Protein AF-A0A9E3U6Q3-F1 (afdb_monomer_lite)

Secondary structure (DSSP, 8-state):
-HHHHHHHHHHHHHHHHHHHHHHHHHH--HHHHHHHHHHHHHHHHHHHHHHTT-HHHHHHHHHHHHHHHHHHHHHHHHH--IIIIIHHHHHHHHHHHHHHHHHHTT-

Sequence (107 aa):
MFAAVWLYLYAFGFLTIAGGVAGYVRAKSRASLLAGSIAGALLLVSGYLVGTGARAGLFLGLAVSSSLAVRFVGAFVRSRKVMPAGVMSLLGIAGTVLTALALASLR

Foldseek 3Di:
DLVVLLVLLLVLLVVLQVLLVVCCVVVVDPVSNVLSNVLSVLSNVLSVCSVVVHPVSLVSQLVSLVVQLVVLVVVCVVPVDCPPSVVSNVSSVVSNVVSVVVVVVVD

Radius of gyration: 13.66 Å; chains: 1; bounding box: 36×23×34 Å

pLDDT: mean 71.01, std 9.88, range [39.47, 85.69]

Structure (mmCIF, N/CA/C/O backbone):
data_AF-A0A9E3U6Q3-F1
#
_entry.id   AF-A0A9E3U6Q3-F1
#
loop_
_atom_site.group_PDB
_atom_site.id
_atom_site.type_symbol
_atom_site.label_atom_id
_atom_site.label_alt_id
_atom_site.label_comp_id
_atom_site.label_asym_id
_atom_site.label_entity_id
_atom_site.label_seq_id
_atom_site.pdbx_PDB_ins_code
_atom_site.Cartn_x
_atom_site.Cartn_y
_atom_site.Cartn_z
_atom_site.occupancy
_atom_site.B_iso_or_equiv
_atom_site.auth_seq_id
_atom_site.auth_comp_id
_atom_site.auth_asym_id
_atom_site.auth_atom_id
_atom_site.pdbx_PDB_model_num
ATOM 1 N N . MET A 1 1 ? -9.264 -6.264 16.337 1.00 57.41 1 MET A N 1
ATOM 2 C CA . MET A 1 1 ? -9.378 -6.373 14.864 1.00 57.41 1 MET A CA 1
ATOM 3 C C . MET A 1 1 ? -8.893 -5.120 14.141 1.00 57.41 1 MET A C 1
ATOM 5 O O . MET A 1 1 ? -7.895 -5.196 13.443 1.00 57.41 1 MET A O 1
ATOM 9 N N . PHE A 1 2 ? -9.533 -3.961 14.348 1.00 60.03 2 PHE A N 1
ATOM 10 C CA . PHE A 1 2 ? -9.189 -2.698 13.673 1.00 60.03 2 PHE A CA 1
ATOM 11 C C . PHE A 1 2 ? -7.723 -2.295 13.823 1.00 60.03 2 PHE A C 1
ATOM 13 O O . PHE A 1 2 ? -7.123 -1.851 12.851 1.00 60.03 2 PHE A O 1
ATOM 20 N N . ALA A 1 3 ? -7.139 -2.552 15.002 1.00 65.88 3 ALA A N 1
ATOM 21 C CA . ALA A 1 3 ? -5.737 -2.280 15.295 1.00 65.88 3 ALA A CA 1
ATOM 22 C C . ALA A 1 3 ? -4.756 -2.921 14.292 1.00 65.88 3 ALA A C 1
ATOM 24 O O . ALA A 1 3 ? -3.809 -2.288 13.842 1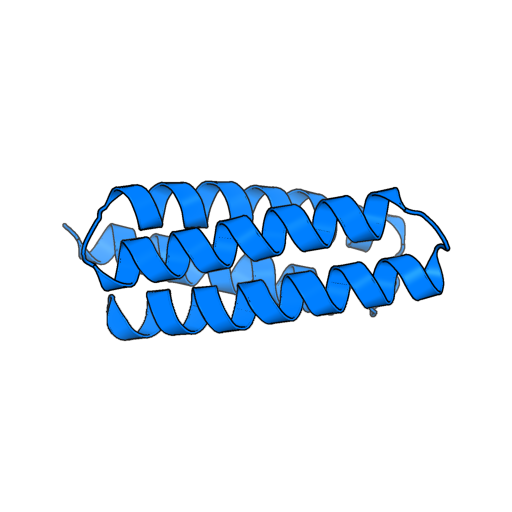.00 65.88 3 ALA A O 1
ATOM 25 N N . ALA A 1 4 ? -5.016 -4.169 13.902 1.00 71.88 4 ALA A N 1
ATOM 26 C CA . ALA A 1 4 ? -4.177 -4.885 12.946 1.00 71.88 4 ALA A CA 1
ATOM 27 C C . ALA A 1 4 ? -4.373 -4.370 11.509 1.00 71.88 4 ALA A C 1
ATOM 29 O O . ALA A 1 4 ? -3.426 -4.340 10.728 1.00 71.88 4 ALA A O 1
ATOM 30 N N . VAL A 1 5 ? -5.590 -3.933 11.167 1.00 70.50 5 VAL A N 1
ATOM 31 C CA . VAL A 1 5 ? -5.947 -3.492 9.811 1.00 70.50 5 VAL A CA 1
ATOM 32 C C . VAL A 1 5 ? -5.301 -2.150 9.472 1.00 70.50 5 VAL A C 1
ATOM 34 O O . VAL A 1 5 ? -4.728 -2.016 8.395 1.00 70.50 5 VAL A O 1
ATOM 37 N N . TRP A 1 6 ? -5.332 -1.168 10.378 1.00 70.25 6 TRP A N 1
ATOM 38 C CA . TRP A 1 6 ? -4.700 0.129 10.101 1.00 70.25 6 TRP A CA 1
ATOM 39 C C . TRP A 1 6 ? -3.168 0.019 10.025 1.00 70.25 6 TRP A C 1
ATOM 41 O O . TRP A 1 6 ? -2.559 0.625 9.143 1.00 70.25 6 TRP A O 1
ATOM 51 N N . LEU A 1 7 ? -2.555 -0.820 10.873 1.00 76.31 7 LEU A N 1
ATOM 52 C CA . LEU A 1 7 ? -1.112 -1.089 10.839 1.00 76.31 7 LEU A CA 1
ATOM 53 C C . LEU A 1 7 ? -0.699 -1.772 9.525 1.00 76.31 7 LEU A C 1
ATOM 55 O O . LEU A 1 7 ? 0.295 -1.395 8.902 1.00 76.31 7 LEU A O 1
ATOM 59 N N . TYR A 1 8 ? -1.503 -2.740 9.073 1.00 78.19 8 TYR A N 1
ATOM 60 C CA . TYR A 1 8 ? -1.310 -3.416 7.794 1.00 78.19 8 TYR A CA 1
ATOM 61 C C . TYR A 1 8 ? -1.431 -2.449 6.611 1.00 78.19 8 TYR A C 1
ATOM 63 O O . TYR A 1 8 ? -0.578 -2.458 5.726 1.00 78.19 8 TYR A O 1
ATOM 71 N N . LEU A 1 9 ? -2.455 -1.589 6.595 1.00 76.69 9 LEU A N 1
ATOM 72 C CA . LEU A 1 9 ? -2.663 -0.605 5.527 1.00 76.69 9 LEU A CA 1
ATOM 73 C C . LEU A 1 9 ? -1.516 0.407 5.451 1.00 76.69 9 LEU A C 1
ATOM 75 O O . LEU A 1 9 ? -1.101 0.762 4.348 1.00 76.69 9 LEU A O 1
ATOM 79 N N . TYR A 1 10 ? -0.948 0.809 6.592 1.00 78.19 10 TYR A N 1
ATOM 80 C CA . TYR A 1 10 ? 0.259 1.633 6.600 1.00 78.19 10 TYR A CA 1
ATOM 81 C C . TYR A 1 10 ? 1.458 0.899 6.006 1.00 78.19 10 TYR A C 1
ATOM 83 O O . TYR A 1 10 ? 2.079 1.413 5.073 1.00 78.19 10 TYR A O 1
ATOM 91 N N . ALA A 1 11 ? 1.756 -0.312 6.483 1.00 80.12 11 ALA A N 1
ATOM 92 C CA . ALA A 1 11 ? 2.858 -1.110 5.949 1.00 80.12 11 ALA A CA 1
ATOM 93 C C . ALA A 1 11 ? 2.700 -1.348 4.436 1.00 80.12 11 ALA A C 1
ATOM 95 O O . ALA A 1 11 ? 3.649 -1.171 3.671 1.00 80.12 11 ALA A O 1
ATOM 96 N N . PHE A 1 12 ? 1.485 -1.671 3.989 1.00 77.69 12 PHE A N 1
ATOM 97 C CA . PHE A 1 12 ? 1.169 -1.903 2.585 1.00 77.69 12 PHE A CA 1
ATOM 98 C C . PHE A 1 12 ? 1.246 -0.622 1.745 1.00 77.69 12 PHE A C 1
ATOM 100 O O . PHE A 1 12 ? 1.752 -0.663 0.624 1.00 77.69 12 PHE A O 1
ATOM 107 N N . GLY A 1 13 ? 0.824 0.524 2.285 1.00 79.88 13 GLY A N 1
ATOM 108 C CA . GLY A 1 13 ? 0.976 1.832 1.647 1.00 79.88 13 GLY A CA 1
ATOM 109 C C . GLY A 1 13 ? 2.443 2.187 1.408 1.00 79.88 13 GLY A C 1
ATOM 110 O O . GLY A 1 13 ? 2.820 2.491 0.274 1.00 79.88 13 GLY A O 1
ATOM 111 N N . PHE A 1 14 ? 3.298 2.049 2.426 1.00 80.81 14 PHE A N 1
ATOM 112 C CA . PHE A 1 14 ? 4.743 2.266 2.284 1.00 80.81 14 PHE A CA 1
ATOM 113 C C . PHE A 1 14 ? 5.381 1.301 1.280 1.00 80.81 14 PHE A C 1
ATOM 115 O O . PHE A 1 14 ? 6.143 1.732 0.409 1.00 80.81 14 PHE A O 1
ATOM 122 N N . LEU A 1 15 ? 5.032 0.011 1.337 1.00 79.25 15 LEU A N 1
ATOM 123 C CA . LEU A 1 15 ? 5.528 -0.969 0.370 1.00 79.25 15 LEU A CA 1
ATOM 124 C C . LEU A 1 15 ? 5.057 -0.665 -1.054 1.00 79.25 15 LEU A C 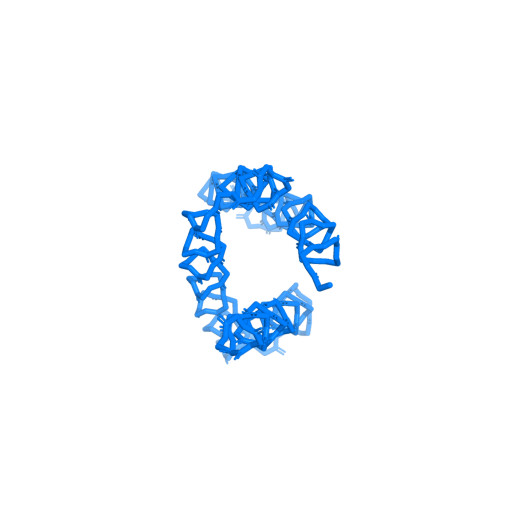1
ATOM 126 O O . LEU A 1 15 ? 5.804 -0.895 -2.000 1.00 79.25 15 LEU A O 1
ATOM 130 N N . THR A 1 16 ? 3.844 -0.138 -1.219 1.00 79.06 16 THR A N 1
ATOM 131 C CA . THR A 1 16 ? 3.284 0.259 -2.518 1.00 79.06 16 THR A CA 1
ATOM 132 C C . THR A 1 16 ? 4.053 1.425 -3.127 1.00 79.06 16 THR A C 1
ATOM 134 O O . THR A 1 16 ? 4.380 1.385 -4.315 1.00 79.06 16 THR A O 1
ATOM 137 N N . ILE A 1 17 ? 4.430 2.417 -2.316 1.00 80.88 17 ILE A N 1
ATOM 138 C CA . ILE A 1 17 ? 5.301 3.517 -2.755 1.00 80.88 17 ILE A CA 1
ATOM 139 C C . ILE A 1 17 ? 6.674 2.963 -3.155 1.00 80.88 17 ILE A C 1
ATOM 141 O O . ILE A 1 17 ? 7.146 3.230 -4.262 1.00 80.88 17 ILE A O 1
ATOM 145 N N . ALA A 1 18 ? 7.284 2.129 -2.308 1.00 78.50 18 ALA A N 1
ATOM 146 C CA . ALA A 1 18 ? 8.578 1.507 -2.597 1.00 78.50 18 ALA A CA 1
ATOM 147 C C . ALA A 1 18 ? 8.540 0.637 -3.870 1.00 78.50 18 ALA A C 1
ATOM 149 O O . ALA A 1 18 ? 9.440 0.709 -4.708 1.00 78.50 18 ALA A O 1
ATOM 150 N N . GLY A 1 19 ? 7.468 -0.134 -4.065 1.00 73.25 19 GLY A N 1
ATOM 151 C CA . GLY A 1 19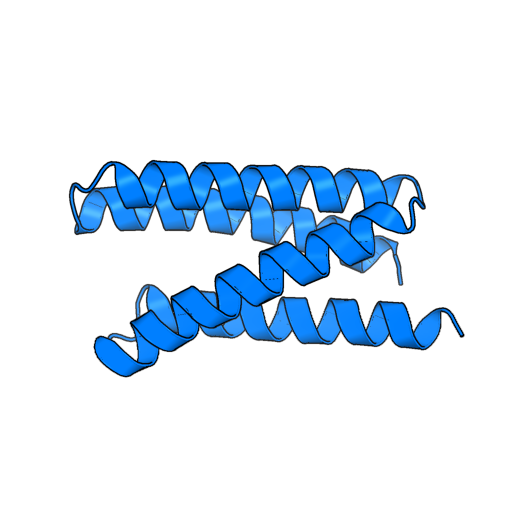 ? 7.220 -0.928 -5.267 1.00 73.25 19 GLY A CA 1
ATOM 152 C C . GLY A 1 19 ? 7.024 -0.065 -6.516 1.00 73.25 19 GLY A C 1
ATOM 153 O O . GLY A 1 19 ? 7.542 -0.404 -7.581 1.00 73.25 19 GLY A O 1
ATOM 154 N N . GLY A 1 20 ? 6.355 1.084 -6.385 1.00 74.75 20 GLY A N 1
ATOM 155 C CA . GLY A 1 20 ? 6.225 2.089 -7.443 1.00 74.75 20 GLY A CA 1
ATOM 156 C C . GLY A 1 20 ? 7.571 2.664 -7.882 1.00 74.75 20 GLY A C 1
ATOM 157 O O . GLY A 1 20 ? 7.849 2.730 -9.084 1.00 74.75 20 GLY A O 1
ATOM 158 N N . VAL A 1 21 ? 8.432 3.003 -6.918 1.00 77.38 21 VAL A N 1
ATOM 159 C CA . VAL A 1 21 ? 9.805 3.476 -7.165 1.00 77.38 21 VAL A CA 1
ATOM 160 C C . VAL A 1 21 ? 10.653 2.379 -7.812 1.00 77.38 21 VAL A C 1
ATOM 162 O O . VAL A 1 21 ? 11.289 2.623 -8.835 1.00 77.38 21 VAL A O 1
ATOM 165 N N . ALA A 1 22 ? 10.619 1.147 -7.299 1.00 71.62 22 ALA A N 1
ATOM 166 C CA . ALA A 1 22 ? 11.335 0.019 -7.898 1.00 71.62 22 ALA A CA 1
ATOM 167 C C . ALA A 1 22 ? 10.858 -0.279 -9.335 1.00 71.62 22 ALA A C 1
ATOM 169 O O . ALA A 1 22 ? 11.666 -0.581 -10.220 1.00 71.62 22 ALA A O 1
ATOM 170 N N . GLY A 1 23 ? 9.552 -0.152 -9.592 1.00 67.56 23 GLY A N 1
ATOM 171 C CA . GLY A 1 23 ? 8.960 -0.253 -10.926 1.00 67.56 23 GLY A CA 1
ATOM 172 C C . GLY A 1 23 ? 9.432 0.858 -11.866 1.00 67.56 23 GLY A C 1
ATOM 173 O O . GLY A 1 23 ? 9.778 0.578 -13.014 1.00 67.56 23 GLY A O 1
ATOM 174 N N . TYR A 1 24 ? 9.541 2.095 -11.373 1.00 74.00 24 TYR A N 1
ATOM 175 C CA . TYR A 1 24 ? 10.128 3.208 -12.122 1.00 74.00 24 TYR A CA 1
ATOM 176 C C . TYR A 1 24 ? 11.593 2.954 -12.471 1.00 74.00 24 TYR A C 1
ATOM 178 O O . TYR A 1 24 ? 11.971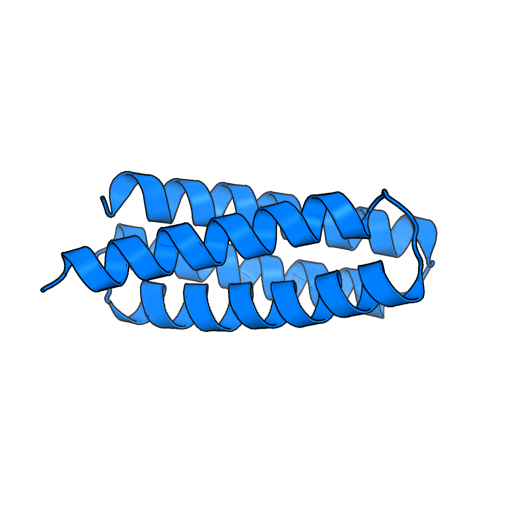 3.125 -13.625 1.00 74.00 24 TYR A O 1
ATOM 186 N N . VAL A 1 25 ? 12.405 2.493 -11.518 1.00 73.81 25 VAL A N 1
ATOM 187 C CA . VAL A 1 25 ? 13.826 2.198 -11.759 1.00 73.81 25 VAL A CA 1
ATOM 188 C C . VAL A 1 25 ? 13.991 1.117 -12.835 1.00 73.81 25 VAL A C 1
ATOM 190 O O . VAL A 1 25 ? 14.867 1.232 -13.688 1.00 73.81 25 VAL A O 1
ATOM 193 N N . ARG A 1 26 ? 13.118 0.099 -12.856 1.00 65.88 26 ARG A N 1
ATOM 194 C CA . ARG A 1 26 ? 13.165 -0.984 -13.856 1.00 65.88 26 ARG A CA 1
ATOM 195 C C . ARG A 1 26 ? 12.602 -0.605 -15.226 1.00 65.88 26 ARG A C 1
ATOM 197 O O . ARG A 1 26 ? 13.129 -1.066 -16.231 1.00 65.88 26 ARG A O 1
ATOM 204 N N . ALA A 1 27 ? 11.526 0.178 -15.277 1.00 69.12 27 ALA A N 1
ATOM 205 C CA . ALA A 1 27 ? 10.828 0.500 -16.526 1.00 69.12 27 ALA A CA 1
ATOM 206 C C . ALA A 1 27 ? 11.177 1.888 -17.096 1.00 69.12 27 ALA A C 1
ATOM 208 O O . ALA A 1 27 ? 10.737 2.211 -18.196 1.00 69.12 27 ALA A O 1
ATOM 209 N N . LYS A 1 28 ? 11.885 2.739 -16.335 1.00 68.56 28 LYS A N 1
ATOM 210 C CA . LYS A 1 28 ? 12.079 4.188 -16.574 1.00 68.56 28 LYS A CA 1
ATOM 211 C C . LYS A 1 28 ? 10.783 4.965 -16.871 1.00 68.56 28 LYS A C 1
ATOM 213 O O . LYS A 1 28 ? 10.817 6.071 -17.405 1.00 68.56 28 LYS A O 1
ATOM 218 N N . SER A 1 29 ? 9.623 4.414 -16.511 1.00 68.88 29 SER A N 1
ATOM 219 C CA . SER A 1 29 ? 8.319 4.989 -16.845 1.00 68.88 29 SER A CA 1
ATOM 220 C C . SER A 1 29 ? 7.743 5.786 -15.683 1.00 68.88 29 SER A C 1
ATOM 222 O O . SER A 1 29 ? 7.377 5.214 -14.651 1.00 68.88 29 SER A O 1
ATOM 224 N N . ARG A 1 30 ? 7.581 7.103 -15.883 1.00 74.38 30 ARG A N 1
ATOM 225 C CA . ARG A 1 30 ? 6.942 8.034 -14.929 1.00 74.38 30 ARG A CA 1
ATOM 226 C C . ARG A 1 30 ? 5.552 7.557 -14.482 1.00 74.38 30 ARG A C 1
ATOM 228 O O . ARG A 1 30 ? 5.154 7.823 -13.353 1.00 74.38 30 ARG A O 1
ATOM 235 N N . ALA A 1 31 ? 4.856 6.787 -15.323 1.00 72.50 31 ALA A N 1
ATOM 236 C CA . ALA A 1 31 ? 3.544 6.226 -15.016 1.00 72.50 31 ALA A CA 1
ATOM 237 C C . ALA A 1 31 ? 3.563 5.230 -13.839 1.00 72.50 31 ALA A C 1
ATOM 239 O O . ALA A 1 31 ? 2.609 5.193 -13.067 1.00 72.50 31 ALA A O 1
ATOM 240 N N . SER A 1 32 ? 4.639 4.450 -13.658 1.00 65.69 32 SER A N 1
ATOM 241 C CA . SER A 1 32 ? 4.757 3.503 -12.533 1.00 65.69 32 SER A CA 1
ATOM 242 C C . SER A 1 32 ? 4.988 4.217 -11.203 1.00 65.69 32 SER A C 1
ATOM 244 O O . SER A 1 32 ? 4.488 3.776 -10.170 1.00 65.69 32 SER A O 1
ATOM 246 N N . LEU A 1 33 ? 5.728 5.328 -11.238 1.00 73.00 33 LEU A N 1
ATOM 247 C CA . LEU A 1 33 ? 6.000 6.138 -10.056 1.00 73.00 33 LEU A CA 1
ATOM 248 C C . LEU A 1 33 ? 4.721 6.853 -9.613 1.00 73.00 33 LEU A C 1
ATOM 250 O O . LEU A 1 33 ? 4.319 6.718 -8.467 1.00 73.00 33 LEU A O 1
ATOM 254 N N . LEU A 1 34 ? 4.013 7.501 -10.543 1.00 78.75 34 LEU A N 1
ATOM 255 C CA . LEU A 1 34 ? 2.716 8.131 -10.272 1.00 78.75 34 LEU A CA 1
ATOM 256 C C . LEU A 1 34 ? 1.673 7.130 -9.760 1.00 78.75 34 LEU A C 1
ATOM 258 O O . LEU A 1 34 ? 1.032 7.388 -8.746 1.00 78.75 34 LEU A O 1
ATOM 262 N N . ALA A 1 35 ? 1.526 5.973 -10.411 1.00 76.38 35 ALA A N 1
ATOM 263 C CA . ALA A 1 35 ? 0.546 4.975 -9.989 1.00 76.38 35 ALA A CA 1
ATOM 264 C C . ALA A 1 35 ? 0.854 4.398 -8.596 1.00 76.38 35 ALA A C 1
ATOM 266 O O . ALA A 1 35 ? -0.059 4.269 -7.783 1.00 76.38 35 ALA A O 1
ATOM 267 N N . GLY A 1 36 ? 2.122 4.078 -8.308 1.00 77.75 36 GLY A N 1
ATOM 268 C CA . GLY A 1 36 ? 2.533 3.565 -6.999 1.00 77.75 36 GLY A CA 1
ATOM 269 C C . GLY A 1 36 ? 2.427 4.611 -5.889 1.00 77.75 36 GLY A C 1
ATOM 270 O O . GLY A 1 36 ? 1.941 4.302 -4.806 1.00 77.75 36 GLY A O 1
ATOM 271 N N . SER A 1 37 ? 2.790 5.865 -6.165 1.00 81.94 37 SER A N 1
ATOM 272 C CA . SER A 1 37 ? 2.666 6.960 -5.198 1.00 81.94 37 SER A CA 1
ATOM 273 C C . SER A 1 37 ? 1.209 7.284 -4.870 1.00 81.94 37 SER A C 1
ATOM 275 O O . SER A 1 37 ? 0.868 7.404 -3.697 1.00 81.94 37 SER A O 1
ATOM 277 N N . ILE A 1 38 ? 0.335 7.379 -5.880 1.00 85.69 38 ILE A N 1
ATOM 278 C CA . ILE A 1 38 ? -1.094 7.672 -5.678 1.00 85.69 38 ILE A CA 1
ATOM 279 C C . ILE A 1 38 ? -1.767 6.530 -4.914 1.00 85.69 38 ILE A C 1
ATOM 281 O O . ILE A 1 38 ? -2.457 6.769 -3.926 1.00 85.69 38 ILE A O 1
ATOM 285 N N . ALA A 1 39 ? -1.541 5.282 -5.332 1.00 82.12 39 ALA A N 1
ATOM 286 C CA . ALA A 1 39 ? -2.129 4.134 -4.653 1.00 82.12 39 ALA A CA 1
ATOM 287 C C . ALA A 1 39 ? -1.599 3.967 -3.223 1.00 82.12 39 ALA A C 1
ATOM 289 O O . ALA A 1 39 ? -2.372 3.692 -2.307 1.00 82.12 39 ALA A O 1
ATOM 290 N N . GLY A 1 40 ? -0.297 4.179 -3.019 1.00 82.38 40 GLY A N 1
ATOM 291 C CA . GLY A 1 40 ? 0.315 4.162 -1.698 1.00 82.38 40 GLY A CA 1
ATOM 292 C C . GLY A 1 40 ? -0.261 5.241 -0.785 1.00 82.38 40 GLY A C 1
ATOM 293 O O . GLY A 1 40 ? -0.683 4.928 0.322 1.00 82.38 40 GLY A O 1
ATOM 294 N N . ALA A 1 41 ? -0.381 6.482 -1.262 1.00 84.94 41 ALA A N 1
ATOM 295 C CA . ALA A 1 41 ? -0.991 7.573 -0.503 1.00 84.94 41 ALA A CA 1
ATOM 296 C C . ALA A 1 41 ? -2.449 7.272 -0.119 1.00 84.94 41 ALA A C 1
ATOM 298 O O . ALA A 1 41 ? -2.834 7.473 1.032 1.00 84.94 41 ALA A O 1
ATOM 299 N N . LEU A 1 42 ? -3.244 6.720 -1.041 1.00 84.44 42 LEU A N 1
ATOM 300 C CA . LEU A 1 42 ? -4.624 6.311 -0.758 1.00 84.44 42 LEU A CA 1
ATOM 301 C C . LEU A 1 42 ? -4.703 5.200 0.306 1.00 84.44 42 LEU A C 1
ATOM 303 O O . LEU A 1 42 ? -5.611 5.223 1.137 1.00 84.44 42 LEU A O 1
ATOM 307 N N . LEU A 1 43 ? -3.747 4.265 0.331 1.00 82.44 43 LEU A N 1
ATOM 308 C CA . LEU A 1 43 ? -3.643 3.242 1.382 1.00 82.44 43 LEU A CA 1
ATOM 309 C C . LEU A 1 43 ? -3.261 3.839 2.743 1.00 82.44 43 LEU A C 1
ATOM 311 O O . LEU A 1 43 ? -3.841 3.445 3.752 1.00 82.44 43 LEU A O 1
ATOM 315 N N . LEU A 1 44 ? -2.349 4.817 2.783 1.00 84.00 44 LEU A N 1
ATOM 316 C CA . LEU A 1 44 ? -2.003 5.529 4.022 1.00 84.00 44 LEU A CA 1
ATOM 317 C C . LEU A 1 44 ? -3.216 6.302 4.575 1.00 84.00 44 LEU A C 1
ATOM 319 O O . LEU A 1 44 ? -3.486 6.255 5.775 1.00 84.00 44 LEU A O 1
ATOM 323 N N . VAL A 1 45 ? -3.981 6.968 3.701 1.00 84.31 45 VAL A N 1
ATOM 324 C CA . VAL A 1 45 ? -5.225 7.673 4.064 1.00 84.31 45 VAL A CA 1
ATOM 325 C C . VAL A 1 45 ? -6.292 6.691 4.554 1.00 84.31 45 VAL A C 1
ATOM 327 O O . VAL A 1 45 ? -6.958 6.949 5.556 1.00 84.31 45 VAL A O 1
ATOM 330 N N . SER A 1 46 ? -6.428 5.537 3.897 1.00 82.19 46 SER A N 1
ATOM 331 C CA . SER A 1 46 ? -7.306 4.456 4.350 1.00 82.19 46 SER A CA 1
ATOM 332 C C . SER A 1 46 ? -6.905 3.945 5.739 1.00 82.19 46 SER A C 1
ATOM 334 O O . SER A 1 46 ? -7.771 3.838 6.607 1.00 82.19 46 SER A O 1
ATOM 336 N N . GLY A 1 47 ? -5.611 3.711 5.988 1.00 78.94 47 GLY A N 1
ATOM 337 C CA . GLY A 1 47 ? -5.089 3.316 7.299 1.00 78.94 47 GLY A CA 1
ATOM 338 C C . GLY A 1 47 ? -5.425 4.331 8.393 1.00 78.94 47 GLY A C 1
ATOM 339 O O . GLY A 1 47 ? -5.950 3.950 9.438 1.00 78.94 47 GLY A O 1
ATOM 340 N N . TYR A 1 48 ? -5.234 5.624 8.119 1.00 82.94 48 TYR A N 1
ATOM 341 C CA . TYR A 1 48 ? -5.615 6.700 9.038 1.00 82.94 48 TYR A CA 1
ATOM 342 C C . TYR A 1 48 ? -7.117 6.684 9.372 1.00 82.94 48 TYR A C 1
ATOM 344 O O . TYR A 1 48 ? -7.491 6.698 10.543 1.00 82.94 48 TYR A O 1
ATOM 352 N N . LEU A 1 49 ? -7.984 6.581 8.357 1.00 79.50 49 LEU A N 1
ATOM 353 C CA . LEU A 1 49 ? -9.443 6.530 8.530 1.00 79.50 49 LEU A CA 1
ATOM 354 C C . LEU A 1 49 ? -9.907 5.292 9.313 1.00 79.50 49 LEU A C 1
ATOM 356 O O . LEU A 1 49 ? -10.826 5.376 10.124 1.00 79.50 49 LEU A O 1
ATOM 360 N N . VAL A 1 50 ? -9.276 4.135 9.099 1.00 79.81 50 VAL A N 1
ATOM 361 C CA . VAL A 1 50 ? -9.565 2.929 9.894 1.00 79.81 50 VAL A CA 1
ATOM 362 C C . VAL A 1 50 ? -9.113 3.119 11.346 1.00 79.81 50 VAL A C 1
ATOM 364 O O . VAL A 1 50 ? -9.819 2.692 12.260 1.00 79.81 50 VAL A O 1
ATOM 367 N N . GLY A 1 51 ? -7.982 3.796 11.570 1.00 75.31 51 GLY A N 1
ATOM 368 C CA . GLY A 1 51 ? -7.473 4.135 12.901 1.00 75.31 51 GLY A CA 1
ATOM 369 C C . GLY A 1 51 ? -8.390 5.074 13.691 1.00 75.31 51 GLY A C 1
ATOM 370 O O . GLY A 1 51 ? -8.496 4.935 14.907 1.00 75.31 51 GLY A O 1
ATOM 371 N N . THR A 1 52 ? -9.116 5.968 13.014 1.00 80.62 52 THR A N 1
ATOM 372 C CA . THR A 1 52 ? -10.117 6.854 13.639 1.00 80.62 52 THR A CA 1
ATOM 373 C C . THR A 1 52 ? -11.493 6.200 13.817 1.00 80.62 52 THR A C 1
ATOM 375 O O . THR A 1 52 ? -12.429 6.850 14.278 1.00 80.62 52 THR A O 1
ATOM 378 N N . GLY A 1 53 ? -11.643 4.915 13.470 1.00 71.50 53 GLY A N 1
ATOM 379 C CA . GLY A 1 53 ? -12.915 4.188 13.553 1.00 71.50 53 GLY A CA 1
ATOM 380 C C . GLY A 1 53 ? -13.898 4.513 12.422 1.00 71.50 53 GLY A C 1
ATOM 381 O O . GLY A 1 53 ? -15.040 4.044 12.435 1.00 71.50 53 GLY A O 1
ATOM 382 N N . ALA A 1 54 ? -13.477 5.284 11.415 1.00 76.44 54 ALA A N 1
ATOM 383 C CA . ALA A 1 54 ? -14.319 5.648 10.288 1.00 76.44 54 ALA A CA 1
ATOM 384 C C . ALA A 1 54 ? -14.480 4.466 9.320 1.00 76.44 54 ALA A C 1
ATOM 386 O O . ALA A 1 54 ? -13.542 4.039 8.643 1.00 76.44 54 ALA A O 1
ATOM 387 N N . ARG A 1 55 ? -15.720 3.979 9.174 1.00 74.19 55 ARG A N 1
AT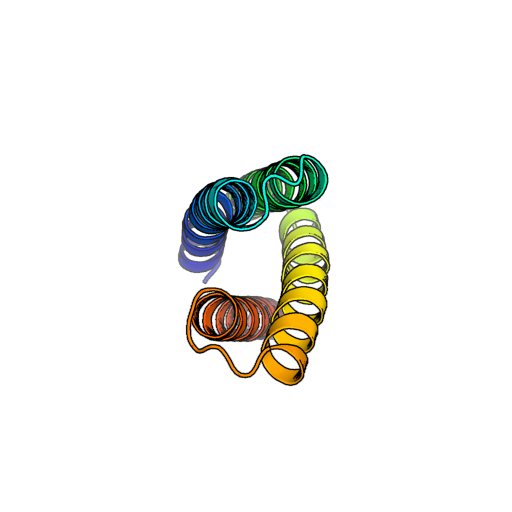OM 388 C CA . ARG A 1 55 ? -16.069 2.882 8.244 1.00 74.19 55 ARG A CA 1
ATOM 389 C C . ARG A 1 55 ? -15.694 3.189 6.790 1.00 74.19 55 ARG A C 1
ATOM 391 O O . ARG A 1 55 ? -15.380 2.272 6.038 1.00 74.19 55 ARG A O 1
ATOM 398 N N . ALA A 1 56 ? -15.658 4.469 6.413 1.00 76.56 56 ALA A N 1
ATOM 399 C CA . ALA A 1 56 ? -15.200 4.924 5.100 1.00 76.56 56 ALA A CA 1
ATOM 400 C C . ALA A 1 56 ? -13.777 4.435 4.766 1.00 76.56 56 ALA A C 1
ATOM 402 O O . ALA A 1 56 ? -13.510 4.093 3.616 1.00 76.56 56 ALA A O 1
ATOM 403 N N . GLY A 1 57 ? -12.892 4.318 5.765 1.00 74.50 57 GLY A N 1
ATOM 404 C CA . GLY A 1 57 ? -11.528 3.823 5.581 1.00 74.50 57 GLY A CA 1
ATOM 405 C C . GLY A 1 57 ? -11.466 2.377 5.091 1.00 74.50 57 GLY A C 1
ATOM 406 O O . GLY A 1 57 ? -10.608 2.058 4.269 1.00 74.50 57 GLY A O 1
ATOM 407 N N . LEU A 1 58 ? -12.406 1.524 5.519 1.00 74.06 58 LEU A N 1
ATOM 408 C CA . LEU A 1 58 ? -12.479 0.121 5.093 1.00 74.06 58 LEU A CA 1
ATOM 409 C C . LEU A 1 58 ? -12.874 -0.009 3.620 1.00 74.06 58 LEU A C 1
ATOM 411 O O . LEU A 1 58 ? -12.250 -0.773 2.887 1.00 74.06 58 LEU A O 1
ATOM 415 N N . PHE A 1 59 ? -13.868 0.762 3.169 1.00 79.25 59 PHE A N 1
ATOM 416 C CA . PHE A 1 59 ? -14.280 0.781 1.761 1.00 79.25 59 PHE A CA 1
ATOM 417 C C . PHE A 1 59 ? -13.161 1.296 0.852 1.00 79.25 59 PHE A C 1
ATOM 419 O O . PHE A 1 59 ? -12.900 0.717 -0.202 1.00 79.25 59 PHE A O 1
ATOM 426 N N . LEU A 1 60 ? -12.457 2.342 1.292 1.00 77.88 60 LEU A N 1
ATOM 427 C CA . LEU A 1 60 ? -11.317 2.916 0.576 1.00 77.88 60 LEU A CA 1
ATOM 428 C C . LEU A 1 60 ? -10.161 1.908 0.469 1.00 77.88 60 LEU A C 1
ATOM 430 O O . LEU A 1 60 ? -9.622 1.693 -0.615 1.00 77.88 60 LEU A O 1
ATOM 434 N N . GLY A 1 61 ? -9.838 1.226 1.571 1.00 76.19 61 GLY A N 1
ATOM 435 C CA . GLY A 1 61 ? -8.795 0.199 1.614 1.00 76.19 61 GLY A CA 1
ATOM 436 C C . GLY A 1 61 ? -9.118 -1.000 0.729 1.00 76.19 61 GLY A C 1
ATOM 437 O O . GLY A 1 61 ? -8.243 -1.472 -0.000 1.00 76.19 61 GLY A O 1
ATOM 438 N N . LEU A 1 62 ? -10.380 -1.443 0.722 1.00 77.25 62 LEU A N 1
ATOM 439 C CA . LEU A 1 62 ? -10.872 -2.501 -0.162 1.00 77.25 62 LEU A CA 1
ATOM 440 C C . LEU A 1 62 ? -10.764 -2.112 -1.635 1.00 77.25 62 LEU A C 1
ATOM 442 O O . LEU A 1 62 ? -10.215 -2.882 -2.422 1.00 77.25 62 LEU A O 1
ATOM 446 N N . ALA A 1 63 ? -11.246 -0.928 -2.015 1.00 81.62 63 ALA A N 1
ATOM 447 C CA . ALA A 1 63 ? -11.228 -0.480 -3.405 1.00 81.62 63 ALA A CA 1
ATOM 448 C C . ALA A 1 63 ? -9.793 -0.366 -3.949 1.00 81.62 63 ALA A C 1
ATOM 450 O O . ALA A 1 63 ? -9.491 -0.849 -5.048 1.00 81.62 63 ALA A O 1
ATOM 451 N N . VAL A 1 64 ? -8.892 0.226 -3.160 1.00 81.31 64 VAL A N 1
ATOM 452 C CA . VAL A 1 64 ? -7.496 0.443 -3.559 1.00 81.31 64 VAL A CA 1
ATOM 453 C C . VAL A 1 64 ? -6.720 -0.872 -3.579 1.00 81.31 64 VAL A C 1
ATOM 455 O O . VAL A 1 64 ? -6.043 -1.152 -4.568 1.00 81.31 64 VAL A O 1
ATOM 458 N N . SER A 1 65 ? -6.868 -1.718 -2.553 1.00 75.12 65 SER A N 1
ATOM 459 C CA . SER A 1 65 ? -6.206 -3.031 -2.501 1.00 75.12 65 SER A CA 1
ATOM 460 C C .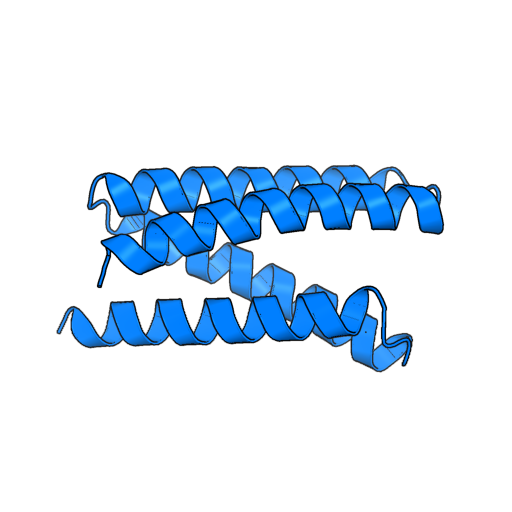 SER A 1 65 ? -6.683 -3.954 -3.619 1.00 75.12 65 SER A C 1
ATOM 462 O O . SER A 1 65 ? -5.857 -4.604 -4.254 1.00 75.12 65 SER A O 1
ATOM 464 N N . SER A 1 66 ? -7.984 -3.957 -3.926 1.00 75.12 66 SER A N 1
ATOM 465 C CA . SER A 1 66 ? -8.545 -4.759 -5.023 1.00 75.12 66 SER A CA 1
ATOM 466 C C . SER A 1 66 ? -8.030 -4.285 -6.382 1.00 75.12 66 SER A C 1
ATOM 468 O O . SER A 1 66 ? -7.611 -5.094 -7.207 1.00 75.12 66 SER A O 1
ATOM 470 N N . SER A 1 67 ? -7.983 -2.967 -6.604 1.00 76.50 67 SER A N 1
ATOM 471 C CA . SER A 1 67 ? -7.422 -2.390 -7.832 1.00 76.50 67 SER A CA 1
ATOM 472 C C . SER A 1 67 ? -5.942 -2.743 -7.994 1.00 76.50 67 SER A C 1
ATOM 474 O O . SER A 1 67 ? -5.497 -3.099 -9.089 1.00 76.50 67 SER A O 1
ATOM 476 N N . LEU A 1 68 ? -5.175 -2.697 -6.899 1.00 72.00 68 LEU A N 1
ATOM 477 C CA . LEU A 1 68 ? -3.780 -3.129 -6.889 1.00 72.00 68 LEU A CA 1
ATOM 478 C C . LEU A 1 68 ? -3.643 -4.617 -7.192 1.00 72.00 68 LEU A C 1
ATOM 480 O O . LEU A 1 68 ? -2.823 -4.980 -8.034 1.00 72.00 68 LEU A O 1
ATOM 484 N N . ALA A 1 69 ? -4.455 -5.460 -6.555 1.00 71.31 69 ALA A N 1
ATOM 485 C CA . ALA A 1 69 ? -4.454 -6.897 -6.775 1.00 71.31 69 ALA A CA 1
ATOM 486 C C . ALA A 1 69 ? -4.725 -7.220 -8.249 1.00 71.31 69 ALA A C 1
ATOM 488 O O . ALA A 1 69 ? -3.938 -7.937 -8.855 1.00 71.31 69 ALA A O 1
ATOM 489 N N . VAL A 1 70 ? -5.740 -6.617 -8.875 1.00 73.00 70 VAL A N 1
ATOM 490 C CA . VAL A 1 70 ? -6.032 -6.822 -10.307 1.00 73.00 70 VAL A CA 1
ATOM 491 C C . VAL A 1 70 ? -4.842 -6.425 -11.186 1.00 73.00 70 VAL A C 1
ATOM 493 O O . VAL A 1 70 ? -4.448 -7.181 -12.079 1.00 73.00 70 VAL A O 1
ATOM 496 N N . ARG A 1 71 ? -4.218 -5.267 -10.926 1.00 68.25 71 ARG A N 1
ATOM 497 C CA . ARG A 1 71 ? -3.058 -4.816 -11.714 1.00 68.25 71 ARG A CA 1
ATOM 498 C C . ARG A 1 71 ? -1.835 -5.711 -11.526 1.00 68.25 71 ARG A C 1
ATOM 500 O O . ARG A 1 71 ? -1.180 -6.043 -12.514 1.00 68.25 71 ARG A O 1
ATOM 507 N N . PHE A 1 72 ? -1.523 -6.102 -10.293 1.00 63.97 72 PHE A N 1
ATOM 508 C CA . PHE A 1 72 ? -0.358 -6.935 -9.995 1.00 63.97 72 PHE A CA 1
ATOM 509 C C . PHE A 1 72 ? -0.545 -8.387 -10.425 1.00 63.97 72 PHE A C 1
ATOM 511 O O . PHE A 1 72 ? 0.393 -8.960 -10.977 1.00 63.97 72 PHE A O 1
ATOM 518 N N . VAL A 1 73 ? -1.750 -8.943 -10.289 1.00 60.47 73 VAL A N 1
ATOM 519 C CA . VAL A 1 73 ? -2.097 -10.277 -10.796 1.00 60.47 73 VAL A CA 1
ATOM 520 C C . VAL A 1 73 ? -2.013 -10.294 -12.322 1.00 60.47 73 VAL A C 1
ATOM 522 O O . VAL A 1 73 ? -1.350 -11.164 -12.883 1.00 60.47 73 VAL A O 1
ATOM 525 N N . GLY A 1 74 ? -2.568 -9.291 -13.014 1.00 58.16 74 GLY A N 1
ATOM 526 C CA . GLY A 1 74 ? -2.436 -9.176 -14.472 1.00 58.16 74 GLY A CA 1
ATOM 527 C C . GLY A 1 74 ? -0.977 -9.042 -14.934 1.00 58.16 74 GLY A C 1
ATOM 528 O O . GLY A 1 74 ? -0.562 -9.682 -15.905 1.00 58.16 74 GLY A O 1
ATOM 529 N N . ALA A 1 75 ? -0.163 -8.269 -14.209 1.00 59.16 75 ALA A N 1
ATOM 530 C CA . ALA A 1 75 ? 1.271 -8.137 -14.474 1.00 59.16 75 ALA A CA 1
ATOM 531 C C . ALA A 1 75 ? 2.064 -9.428 -14.176 1.00 59.16 75 ALA A C 1
ATOM 533 O O . ALA A 1 75 ? 3.051 -9.726 -14.859 1.00 59.16 75 ALA A O 1
ATOM 534 N N . PHE A 1 76 ? 1.638 -10.214 -13.185 1.00 48.53 76 PHE A N 1
ATOM 535 C CA . PHE A 1 76 ? 2.247 -11.493 -12.824 1.00 48.53 76 PHE A CA 1
ATOM 536 C C . PHE A 1 76 ? 1.949 -12.571 -13.868 1.00 48.53 76 PHE A C 1
ATOM 538 O O . PHE A 1 76 ? 2.877 -13.202 -14.377 1.00 48.53 76 PHE A O 1
ATOM 545 N N . VAL A 1 77 ? 0.682 -12.697 -14.274 1.00 57.03 77 VAL A N 1
ATOM 546 C CA . VAL A 1 77 ? 0.236 -13.639 -15.315 1.00 57.03 77 VAL A CA 1
ATOM 547 C C . VAL A 1 77 ? 0.952 -13.373 -16.641 1.00 57.03 77 VAL A C 1
ATOM 549 O O . VAL A 1 77 ? 1.359 -14.310 -17.328 1.00 57.03 77 VAL A O 1
ATOM 552 N N . ARG A 1 78 ? 1.163 -12.097 -16.991 1.00 52.94 78 ARG A N 1
ATOM 553 C CA . ARG A 1 78 ? 1.759 -11.715 -18.278 1.00 52.94 78 ARG A CA 1
ATOM 554 C C . ARG A 1 78 ? 3.286 -11.736 -18.294 1.00 52.94 78 ARG A C 1
ATOM 556 O O . ARG A 1 78 ? 3.860 -12.003 -19.344 1.00 52.94 78 ARG A O 1
ATOM 563 N N . SER A 1 79 ? 3.953 -11.461 -17.170 1.00 53.03 79 SER A N 1
ATOM 564 C CA . SER A 1 79 ? 5.423 -11.444 -17.135 1.00 53.03 79 SER A CA 1
ATOM 565 C C . SER A 1 79 ? 6.054 -12.767 -16.698 1.00 53.03 79 SER A C 1
ATOM 567 O O . SER A 1 79 ? 7.232 -12.966 -16.986 1.00 53.03 79 SER A O 1
ATOM 569 N N . ARG A 1 80 ? 5.322 -13.647 -15.988 1.00 53.19 80 ARG A N 1
ATOM 570 C CA . ARG A 1 80 ? 5.841 -14.857 -15.304 1.00 53.19 80 ARG A CA 1
ATOM 571 C C . ARG A 1 80 ? 7.089 -14.610 -14.434 1.00 53.19 80 ARG A C 1
ATOM 573 O O . ARG A 1 80 ? 7.745 -15.555 -14.006 1.00 53.19 80 ARG A O 1
ATOM 580 N N . LYS A 1 81 ? 7.445 -13.348 -14.163 1.00 47.16 81 LYS A N 1
ATOM 581 C CA . LYS A 1 81 ? 8.617 -12.976 -13.368 1.00 47.16 81 LYS A CA 1
ATOM 582 C C . LYS A 1 81 ? 8.207 -12.859 -11.906 1.00 47.16 81 LYS A C 1
ATOM 584 O O . LYS A 1 81 ? 7.371 -12.034 -11.540 1.00 47.16 81 LYS A O 1
ATOM 589 N N . VAL A 1 82 ? 8.851 -13.675 -11.073 1.00 53.09 82 VAL A N 1
ATOM 590 C CA . VAL A 1 82 ? 8.596 -13.806 -9.628 1.00 53.09 82 VAL A CA 1
ATOM 591 C C . VAL A 1 82 ? 8.779 -12.471 -8.881 1.00 53.09 82 VAL A C 1
ATOM 593 O O . VAL A 1 82 ? 8.057 -12.192 -7.926 1.00 53.09 82 VAL A O 1
ATOM 596 N N . MET A 1 83 ? 9.641 -11.575 -9.380 1.00 39.47 83 MET A N 1
ATOM 597 C CA . MET A 1 83 ? 9.799 -10.205 -8.872 1.00 39.47 83 MET A CA 1
ATOM 598 C C . MET A 1 83 ? 9.622 -9.159 -9.985 1.00 39.47 83 MET A C 1
ATOM 600 O O . MET A 1 83 ? 10.234 -9.306 -11.049 1.00 39.47 83 MET A O 1
ATOM 604 N N . PRO A 1 84 ? 8.871 -8.062 -9.757 1.00 50.25 84 PRO A N 1
ATOM 605 C CA . PRO A 1 84 ? 8.215 -7.647 -8.508 1.00 50.25 84 PRO A CA 1
ATOM 606 C C . PRO A 1 84 ? 6.748 -8.109 -8.378 1.00 50.25 84 PRO A C 1
ATOM 608 O O . PRO A 1 84 ? 6.125 -7.908 -7.339 1.00 50.25 84 PRO A O 1
ATOM 611 N N . ALA A 1 85 ? 6.183 -8.728 -9.417 1.00 54.78 85 ALA A N 1
ATOM 612 C CA . ALA A 1 85 ? 4.742 -8.947 -9.520 1.00 54.78 85 ALA A CA 1
ATOM 613 C C . ALA A 1 85 ? 4.190 -10.060 -8.602 1.00 54.78 85 ALA A C 1
ATOM 615 O O . ALA A 1 85 ? 3.039 -9.972 -8.173 1.00 54.78 85 ALA A O 1
ATOM 616 N N . GLY A 1 86 ? 5.001 -11.071 -8.258 1.00 54.84 86 GLY A N 1
ATOM 617 C CA . GLY A 1 86 ? 4.583 -12.171 -7.378 1.00 54.84 86 GLY A CA 1
ATOM 618 C C . GLY A 1 86 ? 4.425 -11.733 -5.922 1.00 54.84 86 GLY A C 1
ATOM 619 O O . GLY A 1 86 ? 3.398 -11.993 -5.301 1.00 54.84 86 GLY A O 1
ATOM 620 N N . VAL A 1 87 ? 5.399 -10.976 -5.409 1.00 62.66 87 VAL A N 1
ATOM 621 C CA . VAL A 1 87 ? 5.394 -10.460 -4.028 1.00 62.66 87 VAL A CA 1
ATOM 622 C C . VAL A 1 87 ? 4.220 -9.502 -3.796 1.00 62.66 87 VAL A C 1
ATOM 624 O O . VAL A 1 87 ? 3.521 -9.611 -2.791 1.00 62.66 87 VAL A O 1
ATOM 627 N N . MET A 1 88 ? 3.942 -8.603 -4.747 1.00 60.38 88 MET A N 1
ATOM 628 C CA . MET A 1 88 ? 2.824 -7.659 -4.617 1.00 60.38 88 MET A CA 1
ATOM 629 C C . MET A 1 88 ? 1.450 -8.295 -4.856 1.00 60.38 88 MET A C 1
ATOM 631 O O . MET A 1 88 ? 0.479 -7.843 -4.255 1.00 60.38 88 MET A O 1
ATOM 635 N N . SER A 1 89 ? 1.356 -9.371 -5.647 1.00 59.38 89 SER A N 1
ATOM 636 C CA . SER A 1 89 ? 0.117 -10.162 -5.725 1.00 59.38 89 SER A CA 1
ATOM 637 C C . SER A 1 89 ? -0.191 -10.839 -4.393 1.00 59.38 89 SER A C 1
ATOM 639 O O . SER A 1 89 ? -1.326 -10.772 -3.932 1.00 59.38 89 SER A O 1
ATOM 641 N N . LEU A 1 90 ? 0.813 -11.432 -3.740 1.00 69.12 90 LEU A N 1
ATOM 642 C CA . LEU A 1 90 ? 0.626 -12.098 -2.448 1.00 69.12 90 LEU A CA 1
ATOM 643 C C . LEU A 1 90 ? 0.168 -11.110 -1.363 1.00 69.12 90 LEU A C 1
ATOM 645 O O . LEU A 1 90 ? -0.782 -11.387 -0.635 1.00 69.12 90 LEU A O 1
ATOM 649 N N . LEU A 1 91 ? 0.792 -9.930 -1.309 1.00 65.88 91 LEU A N 1
ATOM 650 C CA . LEU A 1 91 ? 0.399 -8.848 -0.400 1.00 65.88 91 LEU A CA 1
ATOM 651 C C . LEU A 1 91 ? -0.987 -8.272 -0.730 1.00 65.88 91 LEU A C 1
ATOM 653 O O . LEU A 1 91 ? -1.775 -8.004 0.173 1.00 65.88 91 LEU A O 1
ATOM 657 N N . GLY A 1 92 ? -1.324 -8.110 -2.012 1.00 63.03 92 GLY A N 1
ATOM 658 C CA . GLY A 1 92 ? -2.654 -7.658 -2.429 1.00 63.03 92 GLY A CA 1
ATOM 659 C C . GLY A 1 92 ? -3.756 -8.642 -2.028 1.00 63.03 92 GLY A C 1
ATOM 660 O O . GLY A 1 92 ? -4.791 -8.237 -1.496 1.00 63.03 92 GLY A O 1
ATOM 661 N N . ILE A 1 93 ? -3.517 -9.942 -2.210 1.00 73.25 93 ILE A N 1
ATOM 662 C CA . ILE A 1 93 ? -4.441 -11.007 -1.801 1.00 73.25 93 ILE A CA 1
ATOM 663 C C . ILE A 1 93 ? -4.577 -11.038 -0.276 1.00 73.25 93 ILE A C 1
ATOM 665 O O . ILE A 1 93 ? -5.697 -10.995 0.232 1.00 73.25 93 ILE A O 1
ATOM 669 N N . ALA A 1 94 ? -3.462 -11.036 0.459 1.00 71.94 94 ALA A N 1
ATOM 670 C CA . ALA A 1 94 ? -3.473 -11.025 1.921 1.00 71.94 94 ALA A CA 1
ATOM 671 C C . ALA A 1 94 ? -4.227 -9.805 2.477 1.00 71.94 94 ALA A C 1
ATOM 673 O O . ALA A 1 94 ? -5.062 -9.947 3.369 1.00 71.94 94 ALA A O 1
ATOM 674 N N . GLY A 1 95 ? -4.007 -8.623 1.896 1.00 68.38 95 GLY A N 1
ATOM 675 C CA . GLY A 1 95 ? -4.706 -7.399 2.283 1.00 68.38 95 GLY A CA 1
ATOM 676 C C . GLY A 1 95 ? -6.204 -7.462 2.015 1.00 68.38 95 GLY A C 1
ATOM 677 O O . GLY A 1 95 ? -7.003 -7.062 2.861 1.00 68.38 95 GLY A O 1
ATOM 678 N N . THR A 1 96 ? -6.599 -8.031 0.877 1.00 71.38 96 THR A N 1
ATOM 679 C CA . THR A 1 96 ? -8.014 -8.216 0.529 1.00 71.38 96 THR A CA 1
ATOM 680 C C . THR A 1 96 ? -8.699 -9.171 1.510 1.00 71.38 96 THR A C 1
ATOM 682 O O . THR A 1 96 ? -9.761 -8.848 2.040 1.00 71.38 96 THR A O 1
ATOM 685 N N . VAL A 1 97 ? -8.066 -10.305 1.821 1.00 79.69 97 VAL A N 1
ATOM 686 C CA . VAL A 1 97 ? -8.600 -11.317 2.747 1.00 79.69 97 VAL A CA 1
ATOM 687 C C . VAL A 1 97 ? -8.721 -10.767 4.170 1.00 79.69 97 VAL A C 1
ATOM 689 O O . VAL A 1 97 ? -9.777 -10.891 4.788 1.00 79.69 97 VAL A O 1
ATOM 692 N N . LEU A 1 98 ? -7.681 -10.104 4.680 1.00 75.88 98 LEU A N 1
ATOM 693 C CA . LEU A 1 98 ? -7.693 -9.522 6.026 1.00 75.88 98 LEU A CA 1
ATOM 694 C C . LEU A 1 98 ? -8.767 -8.436 6.173 1.00 75.88 98 LEU A C 1
ATOM 696 O O . LEU A 1 98 ? -9.479 -8.399 7.178 1.00 75.88 98 LEU A O 1
ATOM 700 N N . THR A 1 99 ? -8.923 -7.582 5.158 1.00 68.94 99 THR A N 1
ATOM 701 C CA . THR A 1 99 ? -9.926 -6.507 5.184 1.00 68.94 99 THR A CA 1
ATOM 702 C C . THR A 1 99 ? -11.350 -7.064 5.079 1.00 68.94 99 THR A C 1
ATOM 704 O O . THR A 1 99 ? -12.248 -6.589 5.773 1.00 68.94 99 THR A O 1
ATOM 707 N N . ALA A 1 100 ? -11.563 -8.112 4.277 1.00 73.75 100 ALA A N 1
ATOM 708 C CA . ALA A 1 100 ? -12.855 -8.788 4.158 1.00 73.75 100 ALA A CA 1
ATOM 709 C C . ALA A 1 100 ? -13.264 -9.510 5.455 1.00 73.75 100 ALA A C 1
ATOM 711 O O . ALA A 1 100 ? -14.417 -9.413 5.875 1.00 73.75 100 ALA A O 1
ATOM 712 N N . LEU A 1 101 ? -12.324 -10.180 6.130 1.00 73.62 101 LEU A N 1
ATOM 713 C CA . LEU A 1 101 ? -12.577 -10.836 7.419 1.00 73.62 101 LEU A CA 1
ATOM 714 C C . LEU A 1 101 ? -12.904 -9.825 8.524 1.00 73.62 101 LEU A C 1
ATOM 716 O O . LEU A 1 101 ? -13.825 -10.043 9.312 1.00 73.62 101 LEU A O 1
ATOM 720 N N . ALA A 1 102 ? -12.209 -8.687 8.549 1.00 69.50 102 ALA A N 1
ATOM 721 C CA . ALA A 1 102 ? -12.524 -7.598 9.468 1.00 69.50 102 ALA A CA 1
ATOM 722 C C . ALA A 1 102 ? -13.929 -7.016 9.215 1.00 69.50 102 ALA A C 1
ATOM 724 O O . ALA A 1 102 ? -14.658 -6.729 10.164 1.00 69.50 102 ALA A O 1
ATOM 725 N N . LEU A 1 103 ? -14.346 -6.898 7.951 1.00 65.81 103 LEU A N 1
ATOM 726 C CA . LEU A 1 103 ? -15.698 -6.466 7.590 1.00 65.81 103 LEU A CA 1
ATOM 727 C C . LEU A 1 103 ? -16.770 -7.501 7.980 1.00 65.81 103 LEU A C 1
ATOM 729 O O . LEU A 1 103 ? -17.863 -7.125 8.391 1.00 65.81 103 LEU A O 1
ATOM 733 N N . ALA A 1 104 ? -16.463 -8.796 7.894 1.00 66.88 104 ALA A N 1
ATOM 734 C CA . ALA A 1 104 ? -17.371 -9.865 8.312 1.00 66.88 104 ALA A CA 1
ATOM 735 C C . ALA A 1 104 ? -17.554 -9.925 9.840 1.00 66.88 104 ALA A C 1
ATOM 737 O O . ALA A 1 104 ? -18.640 -10.244 10.310 1.00 66.88 104 ALA A O 1
ATOM 738 N N . SER A 1 105 ? -16.522 -9.562 10.606 1.00 57.53 105 SER A N 1
ATOM 739 C CA . SER A 1 105 ? -16.553 -9.500 12.077 1.00 57.53 105 SER A CA 1
ATOM 740 C C . SER A 1 105 ? -17.241 -8.266 12.673 1.00 57.53 105 SER A C 1
ATOM 742 O O . SER A 1 105 ? -17.290 -8.105 13.887 1.00 57.53 105 SER A O 1
ATOM 744 N N . LEU A 1 106 ? -17.702 -7.364 11.807 1.00 58.62 106 LEU A N 1
ATOM 745 C CA . LEU A 1 106 ? -18.486 -6.177 12.151 1.00 58.62 106 LEU A CA 1
ATOM 746 C C . LEU A 1 106 ? -20.000 -6.464 12.190 1.00 58.62 106 LEU A C 1
ATOM 748 O O . LEU A 1 106 ? -20.773 -5.536 12.431 1.00 58.62 106 LEU A O 1
ATOM 752 N N . ARG A 1 107 ? -20.405 -7.710 11.903 1.00 47.53 107 ARG A N 1
ATOM 753 C CA . ARG A 1 107 ? -21.756 -8.239 12.131 1.00 47.53 107 ARG A CA 1
ATOM 754 C C . ARG A 1 107 ? -21.891 -8.726 13.564 1.00 47.53 107 ARG A C 1
ATOM 756 O O . ARG A 1 107 ? -22.989 -8.516 14.115 1.00 47.53 107 ARG A O 1
#